Protein AF-A0A2H0YT69-F1 (afdb_monomer)

Sequence (125 aa):
MNKNMKILALVGGVIVIAVVIFFSTRTKTINTQNGEVTVSQGTNTVTVNTNAGSLRVGDNVSLPASFPGDVYVIDGDLKVALQLTENNGYSASIETTESIAAVKADYLSHLESDGWTVQSSLDLP

Radius of gyration: 16.85 Å; Cα contacts (8 Å, |Δi|>4): 157; chains: 1; bounding box: 38×44×40 Å

Secondary structure (DSSP, 8-state):
------------------------S--EEEEETTEEEEEEE-SSEEEEEETTEEEEEETT----TTS-TTS---SSEEEEEEEETTTTEEEEEEE-SS-HHHHHHHHHHHHHHTT----------

pLDDT: mean 70.94, std 23.05, range [22.16, 94.0]

Structure (mmCIF, N/CA/C/O backbone):
data_AF-A0A2H0YT69-F1
#
_entry.id   AF-A0A2H0YT69-F1
#
loop_
_atom_site.group_PDB
_atom_site.id
_atom_site.type_symbol
_atom_site.label_atom_id
_atom_site.label_alt_id
_atom_site.label_comp_id
_atom_site.label_asym_id
_atom_site.label_entity_id
_atom_site.label_seq_id
_atom_site.pdbx_PDB_ins_code
_atom_site.Cartn_x
_atom_site.Cartn_y
_atom_site.Cartn_z
_atom_site.occupancy
_atom_site.B_iso_or_equiv
_atom_site.auth_seq_id
_atom_site.auth_comp_id
_atom_site.auth_asym_id
_atom_site.auth_atom_id
_atom_site.pdbx_PDB_model_num
ATOM 1 N N . MET A 1 1 ? -5.274 -24.697 7.032 1.00 34.06 1 MET A N 1
ATOM 2 C CA . MET A 1 1 ? -4.085 -24.450 6.188 1.00 34.06 1 MET A CA 1
ATOM 3 C C . MET A 1 1 ? -3.507 -23.124 6.649 1.00 34.06 1 MET A C 1
ATOM 5 O O . MET A 1 1 ? -4.110 -22.100 6.372 1.00 34.06 1 MET A O 1
ATOM 9 N N . ASN A 1 2 ? -2.442 -23.145 7.453 1.00 26.45 2 ASN A N 1
ATOM 10 C CA . ASN A 1 2 ? -1.903 -21.934 8.080 1.00 26.45 2 ASN A CA 1
ATOM 11 C C . ASN A 1 2 ? -0.996 -21.212 7.079 1.00 26.45 2 ASN A C 1
ATOM 13 O O . ASN A 1 2 ? 0.061 -21.732 6.720 1.00 26.45 2 ASN A O 1
ATOM 17 N N . LYS A 1 3 ? -1.429 -20.044 6.596 1.00 36.50 3 LYS A N 1
ATOM 18 C CA . LYS A 1 3 ? -0.628 -19.172 5.732 1.00 36.50 3 LYS A CA 1
ATOM 19 C C . LYS A 1 3 ? 0.257 -18.296 6.624 1.00 36.50 3 LYS A C 1
ATOM 21 O O . LYS A 1 3 ? -0.205 -17.324 7.206 1.00 36.50 3 LYS A O 1
ATOM 26 N N . ASN A 1 4 ? 1.526 -18.667 6.764 1.00 29.84 4 ASN A N 1
ATOM 27 C CA . ASN A 1 4 ? 2.506 -17.890 7.523 1.00 29.84 4 ASN A CA 1
ATOM 28 C C . ASN A 1 4 ? 3.107 -16.805 6.616 1.00 29.84 4 ASN A C 1
ATOM 30 O O . ASN A 1 4 ? 4.050 -17.092 5.880 1.00 29.84 4 ASN A O 1
ATOM 34 N N . MET A 1 5 ? 2.589 -15.574 6.661 1.00 31.91 5 MET A N 1
ATOM 35 C CA . MET A 1 5 ? 3.208 -14.423 5.991 1.00 31.91 5 MET A CA 1
ATOM 36 C C . MET A 1 5 ? 3.760 -13.446 7.033 1.00 31.91 5 MET A C 1
ATOM 38 O O . MET A 1 5 ? 3.057 -13.044 7.956 1.00 31.91 5 MET A O 1
ATOM 42 N N . LYS A 1 6 ? 5.045 -13.093 6.910 1.00 25.92 6 LYS A N 1
ATOM 43 C CA . LYS A 1 6 ? 5.711 -12.095 7.756 1.00 25.92 6 LYS A CA 1
ATOM 44 C C . LYS A 1 6 ? 5.602 -10.737 7.064 1.00 25.92 6 LYS A C 1
ATOM 46 O O . LYS A 1 6 ? 6.312 -10.499 6.093 1.00 25.92 6 LYS A O 1
ATOM 51 N N . ILE A 1 7 ? 4.710 -9.874 7.542 1.00 26.48 7 ILE A N 1
ATOM 52 C CA . ILE A 1 7 ? 4.603 -8.484 7.083 1.00 26.48 7 ILE A CA 1
ATOM 53 C C . ILE A 1 7 ? 5.483 -7.631 7.998 1.00 26.48 7 ILE A C 1
ATOM 55 O O . ILE A 1 7 ? 5.251 -7.569 9.203 1.00 26.48 7 ILE A O 1
ATOM 59 N N . LEU A 1 8 ? 6.507 -6.994 7.429 1.00 24.72 8 LEU A N 1
ATOM 60 C CA . LEU A 1 8 ? 7.318 -5.990 8.112 1.00 24.72 8 LEU A CA 1
ATOM 61 C C . LEU A 1 8 ? 6.940 -4.622 7.536 1.00 24.72 8 LEU A C 1
ATOM 63 O O . LEU A 1 8 ? 7.475 -4.202 6.512 1.00 24.72 8 LEU A O 1
ATOM 67 N N . ALA A 1 9 ? 5.976 -3.952 8.167 1.00 26.64 9 ALA A N 1
ATOM 68 C CA . ALA A 1 9 ? 5.654 -2.565 7.860 1.00 26.64 9 ALA A CA 1
ATOM 69 C C . ALA A 1 9 ? 6.753 -1.671 8.453 1.00 26.64 9 ALA A C 1
ATOM 71 O O . ALA A 1 9 ? 6.813 -1.451 9.660 1.00 26.64 9 ALA A O 1
ATOM 72 N N . LEU A 1 10 ? 7.665 -1.204 7.602 1.00 26.55 10 LEU A N 1
ATOM 73 C CA . LEU A 1 10 ? 8.712 -0.256 7.972 1.00 26.55 10 LEU A CA 1
ATOM 74 C C . LEU A 1 10 ? 8.175 1.162 7.744 1.00 26.55 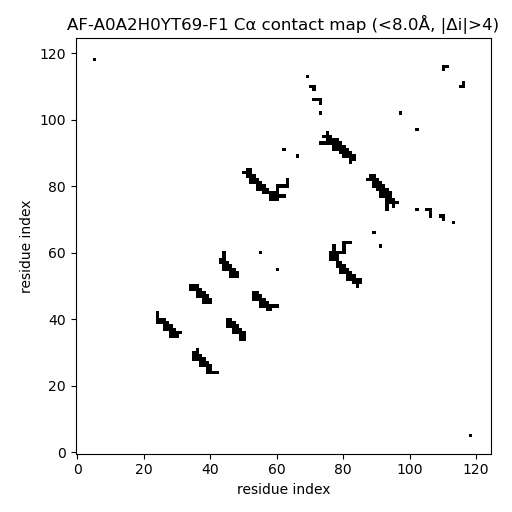10 LEU A C 1
ATOM 76 O O . LEU A 1 10 ? 8.314 1.734 6.665 1.00 26.55 10 LEU A O 1
ATOM 80 N N . VAL A 1 11 ? 7.525 1.720 8.765 1.00 34.38 11 VAL A N 1
ATOM 81 C CA . VAL A 1 11 ? 7.268 3.162 8.837 1.00 34.38 11 VAL A CA 1
ATOM 82 C C . VAL A 1 11 ? 8.539 3.798 9.395 1.00 34.38 11 VAL A C 1
ATOM 84 O O . VAL A 1 11 ? 8.815 3.703 10.584 1.00 34.38 11 VAL A O 1
ATOM 87 N N . GLY A 1 12 ? 9.347 4.400 8.523 1.00 27.67 12 GLY A N 1
ATOM 88 C CA . GLY A 1 12 ? 10.511 5.201 8.916 1.00 27.67 12 GLY A CA 1
ATOM 89 C C . GLY A 1 12 ? 11.867 4.593 8.548 1.00 27.67 12 GLY A C 1
ATOM 90 O O . GLY A 1 12 ? 12.265 3.547 9.047 1.00 27.67 12 GLY A O 1
ATOM 91 N N . GLY A 1 13 ? 12.599 5.307 7.689 1.00 26.17 13 GLY A N 1
ATOM 92 C CA . GLY A 1 13 ? 13.955 4.958 7.254 1.00 26.17 13 GLY A CA 1
ATOM 93 C C . GLY A 1 13 ? 14.204 5.353 5.803 1.00 26.17 13 GLY A C 1
ATOM 94 O O . GLY A 1 13 ? 14.467 4.506 4.957 1.00 26.17 13 GLY A O 1
ATOM 95 N N . VAL A 1 14 ? 14.037 6.638 5.488 1.00 28.50 14 VAL A N 1
ATOM 96 C CA . VAL A 1 14 ? 14.132 7.158 4.122 1.00 28.50 14 VAL A CA 1
ATOM 97 C C . VAL A 1 14 ? 15.577 7.062 3.620 1.00 28.50 14 VAL A C 1
ATOM 99 O O . VAL A 1 14 ? 16.441 7.799 4.087 1.00 28.50 14 VAL A O 1
ATOM 102 N N . ILE A 1 15 ? 15.849 6.218 2.622 1.00 27.95 15 ILE A N 1
ATOM 103 C CA . ILE A 1 15 ? 16.983 6.457 1.718 1.00 27.95 15 ILE A CA 1
ATOM 104 C C . ILE A 1 15 ? 16.442 7.324 0.583 1.00 27.95 15 ILE A C 1
ATOM 106 O O . ILE A 1 15 ? 15.888 6.832 -0.399 1.00 27.95 15 ILE A O 1
ATOM 110 N N . VAL A 1 16 ? 16.558 8.644 0.754 1.00 25.31 16 VAL A N 1
ATOM 111 C CA . VAL A 1 16 ? 16.297 9.613 -0.314 1.00 25.31 16 VAL A CA 1
ATOM 112 C C . VAL A 1 16 ? 17.445 9.489 -1.310 1.00 25.31 16 VAL A C 1
ATOM 114 O O . VAL A 1 16 ? 18.512 10.064 -1.105 1.00 25.31 16 VAL A O 1
ATOM 117 N N . ILE A 1 17 ? 17.249 8.769 -2.413 1.00 26.86 17 ILE A N 1
ATOM 118 C CA . ILE A 1 17 ? 18.073 9.020 -3.598 1.00 26.86 17 ILE A CA 1
ATOM 119 C C . ILE A 1 17 ? 17.502 10.288 -4.237 1.00 26.86 17 ILE A C 1
ATOM 121 O O . ILE A 1 17 ? 16.521 10.248 -4.977 1.00 26.86 17 ILE A O 1
ATOM 125 N N . ALA A 1 18 ? 18.082 11.437 -3.886 1.00 22.16 18 ALA A N 1
ATOM 126 C CA . ALA A 1 18 ? 17.711 12.733 -4.438 1.00 22.16 18 ALA A CA 1
ATOM 127 C C . ALA A 1 18 ? 18.166 12.816 -5.901 1.00 22.16 18 ALA A C 1
ATOM 129 O O . ALA A 1 18 ? 19.291 13.208 -6.202 1.00 22.16 18 ALA A O 1
ATOM 130 N N . VAL A 1 19 ? 17.286 12.441 -6.826 1.00 26.56 19 VAL A N 1
ATOM 131 C CA . VAL A 1 19 ? 17.460 12.713 -8.254 1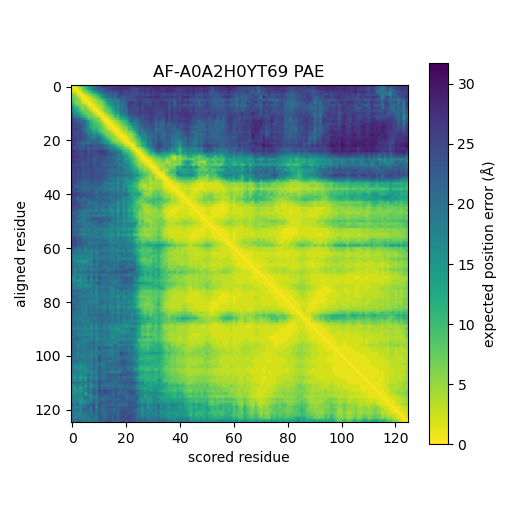.00 26.56 19 VAL A CA 1
ATOM 132 C C . VAL A 1 19 ? 16.681 13.987 -8.582 1.00 26.56 19 VAL A C 1
ATOM 134 O O . VAL A 1 19 ? 15.478 13.961 -8.826 1.00 26.56 19 VAL A O 1
ATOM 137 N N . VAL A 1 20 ? 17.375 15.127 -8.547 1.00 22.69 20 VAL A N 1
ATOM 138 C CA . VAL A 1 20 ? 16.840 16.426 -8.984 1.00 22.69 20 VAL A CA 1
ATOM 139 C C . VAL A 1 20 ? 16.819 16.437 -10.516 1.00 22.69 20 VAL A C 1
ATOM 141 O O . VAL A 1 20 ? 17.869 16.563 -11.144 1.00 22.69 20 VAL A O 1
ATOM 144 N N . ILE A 1 21 ? 15.645 16.285 -11.140 1.00 30.31 21 ILE A N 1
ATOM 145 C CA . ILE A 1 21 ? 15.487 16.400 -12.601 1.00 30.31 21 ILE A CA 1
ATOM 146 C C . ILE A 1 21 ? 14.482 17.504 -12.938 1.00 30.31 21 ILE A C 1
ATOM 148 O O . ILE A 1 21 ? 13.326 17.479 -12.530 1.00 30.31 21 ILE A O 1
ATOM 152 N N . PHE A 1 22 ? 14.967 18.465 -13.723 1.00 24.00 22 PHE A N 1
ATOM 153 C CA . PHE A 1 22 ? 14.252 19.623 -14.259 1.00 24.00 22 PHE A CA 1
ATOM 154 C C . PHE A 1 22 ? 13.234 19.207 -15.350 1.00 24.00 22 PHE A C 1
ATOM 156 O O . PHE A 1 22 ? 13.519 18.333 -16.175 1.00 24.00 22 PHE A O 1
ATOM 163 N N . PHE A 1 23 ? 12.048 19.828 -15.334 1.00 25.75 23 PHE A N 1
ATOM 164 C CA . PHE A 1 23 ? 10.792 19.378 -15.961 1.00 25.75 23 PHE A CA 1
ATOM 165 C C . PHE A 1 23 ? 10.734 19.429 -17.504 1.00 25.75 23 PHE A C 1
ATOM 167 O O . PHE A 1 23 ? 11.016 20.456 -18.115 1.00 25.75 23 PHE A O 1
ATOM 174 N N . SER A 1 24 ? 10.248 18.340 -18.122 1.00 31.30 24 SER A N 1
ATOM 175 C CA . SER A 1 24 ? 9.424 18.326 -19.350 1.00 31.30 24 SER A CA 1
ATOM 176 C C . SER A 1 24 ? 8.820 16.921 -19.505 1.00 31.30 24 SER A C 1
ATOM 178 O O . SER A 1 24 ? 9.544 15.949 -19.287 1.00 31.30 24 SER A O 1
ATOM 180 N N . THR A 1 25 ? 7.545 16.800 -19.891 1.00 36.47 25 THR A N 1
ATOM 181 C CA . THR A 1 25 ? 6.824 15.529 -20.108 1.00 36.47 25 THR A CA 1
ATOM 182 C C . THR A 1 25 ? 7.537 14.647 -21.138 1.00 36.47 25 THR A C 1
ATOM 184 O O . THR A 1 25 ? 7.342 14.774 -22.346 1.00 36.47 25 THR A O 1
ATOM 187 N N . ARG A 1 26 ? 8.431 13.771 -20.670 1.00 51.19 26 ARG A N 1
ATOM 188 C CA . ARG A 1 26 ? 9.201 12.838 -21.498 1.00 51.19 26 ARG A CA 1
ATOM 189 C C . ARG A 1 26 ? 9.468 11.567 -20.708 1.00 51.19 26 ARG A C 1
ATOM 191 O O . ARG A 1 26 ? 10.027 11.635 -19.614 1.00 51.19 26 ARG A O 1
ATOM 198 N N . THR A 1 27 ? 9.134 10.416 -21.284 1.00 53.81 27 THR A N 1
ATOM 199 C CA . THR A 1 27 ? 9.732 9.156 -20.843 1.00 53.81 27 THR A CA 1
ATOM 200 C C . THR A 1 27 ? 11.227 9.218 -21.147 1.00 53.81 27 THR A C 1
ATOM 202 O O . THR A 1 27 ? 11.624 9.517 -22.275 1.00 53.81 27 THR A O 1
ATOM 205 N N . LYS A 1 28 ? 12.066 9.009 -20.135 1.00 61.75 28 LYS A N 1
ATOM 206 C CA . LYS A 1 28 ? 13.522 8.964 -20.259 1.00 61.75 28 LYS A CA 1
ATOM 207 C C . LYS A 1 28 ? 14.005 7.585 -19.846 1.00 61.75 28 LYS A C 1
ATOM 209 O O . LYS A 1 28 ? 13.803 7.183 -18.704 1.00 61.75 28 LYS A O 1
ATOM 214 N N . THR A 1 29 ? 14.673 6.907 -20.767 1.00 59.31 29 THR A N 1
ATOM 215 C CA . THR A 1 29 ? 15.345 5.633 -20.512 1.00 59.31 29 THR A CA 1
ATOM 216 C C . THR A 1 29 ? 16.846 5.876 -20.412 1.00 59.31 29 THR A C 1
ATOM 218 O O . THR A 1 29 ? 17.437 6.521 -21.279 1.00 59.31 29 THR A O 1
ATOM 221 N N . ILE A 1 30 ? 17.459 5.398 -19.334 1.00 61.34 30 ILE A N 1
ATOM 222 C CA . ILE A 1 30 ? 18.892 5.486 -19.066 1.00 61.34 30 ILE A CA 1
ATOM 223 C C . ILE A 1 30 ? 19.427 4.059 -18.975 1.00 61.34 30 ILE A C 1
ATOM 225 O O . ILE A 1 30 ? 19.024 3.292 -18.102 1.00 61.34 30 ILE A O 1
ATOM 229 N N . ASN A 1 31 ? 20.366 3.722 -19.857 1.00 55.06 31 ASN A N 1
ATOM 230 C CA . ASN A 1 31 ? 21.109 2.470 -19.779 1.00 55.06 31 ASN A CA 1
ATOM 231 C C . ASN A 1 31 ? 22.304 2.667 -18.845 1.00 55.06 31 ASN A C 1
ATOM 233 O O . ASN A 1 31 ? 23.205 3.454 -19.136 1.00 55.06 31 ASN A O 1
ATOM 237 N N . THR A 1 32 ? 22.304 1.974 -17.712 1.00 60.56 32 THR A N 1
ATOM 238 C CA . THR A 1 32 ? 23.425 1.953 -16.766 1.00 60.56 32 THR A CA 1
ATOM 239 C C . THR A 1 32 ? 24.181 0.631 -16.891 1.00 60.56 32 THR A C 1
ATOM 241 O O . THR A 1 32 ? 23.650 -0.340 -17.429 1.00 60.56 32 THR A O 1
ATOM 244 N N . GLN A 1 33 ? 25.401 0.549 -16.349 1.00 55.94 33 GLN A N 1
ATOM 245 C CA . GLN A 1 33 ? 26.133 -0.728 -16.282 1.00 55.94 33 GLN A CA 1
ATOM 246 C C . GLN A 1 33 ? 25.360 -1.822 -15.516 1.00 55.94 33 GLN A C 1
ATOM 248 O O . GLN A 1 33 ? 25.614 -3.002 -15.727 1.00 55.94 33 GLN A O 1
ATOM 253 N N . ASN A 1 34 ? 24.384 -1.433 -14.685 1.00 60.31 34 ASN A N 1
ATOM 254 C CA . ASN A 1 34 ? 23.594 -2.325 -13.837 1.00 60.31 34 ASN A CA 1
ATOM 255 C C . ASN A 1 34 ? 22.154 -2.535 -14.344 1.00 60.31 34 ASN A C 1
ATOM 257 O O . ASN A 1 34 ? 21.334 -3.087 -13.612 1.00 60.31 34 ASN A O 1
ATOM 261 N N . GLY A 1 35 ? 21.837 -2.106 -15.572 1.00 66.38 35 GLY A N 1
ATOM 262 C CA . GLY A 1 35 ? 20.534 -2.317 -16.207 1.00 66.38 35 GLY A CA 1
ATOM 263 C C . GLY A 1 35 ? 19.849 -1.042 -16.699 1.00 66.38 35 GLY A C 1
ATOM 264 O O . GLY A 1 35 ? 20.409 0.059 -16.657 1.00 66.38 35 GLY A O 1
ATOM 265 N N . GLU A 1 36 ? 18.624 -1.221 -17.188 1.00 74.50 36 GLU A N 1
ATOM 266 C CA . GLU A 1 36 ? 17.783 -0.157 -17.731 1.00 74.50 36 GLU A CA 1
ATOM 267 C C . GLU A 1 36 ? 16.970 0.521 -16.621 1.00 74.50 36 GLU A C 1
ATOM 269 O O . GLU A 1 36 ? 16.306 -0.137 -15.817 1.00 74.50 36 GLU A O 1
ATOM 274 N N . VAL A 1 37 ? 17.012 1.852 -16.597 1.00 76.88 37 VAL A N 1
ATOM 275 C CA . VAL A 1 37 ? 16.143 2.686 -15.767 1.00 76.88 37 VAL A CA 1
ATOM 276 C C . VAL A 1 37 ? 15.226 3.476 -16.684 1.00 76.88 37 VAL A C 1
ATOM 278 O O . VAL A 1 37 ? 15.698 4.291 -17.474 1.00 76.88 37 VAL A O 1
ATOM 281 N N . THR A 1 38 ? 13.918 3.283 -16.550 1.00 73.88 38 THR A N 1
ATOM 282 C CA . THR A 1 38 ? 12.910 4.016 -17.320 1.00 73.88 38 THR A CA 1
ATOM 283 C C . THR A 1 38 ? 12.086 4.900 -16.394 1.00 73.88 38 THR A C 1
ATOM 285 O O . THR A 1 38 ? 11.384 4.421 -15.507 1.00 73.88 38 THR A O 1
ATOM 288 N N . VAL A 1 39 ? 12.149 6.210 -16.619 1.00 78.00 39 VAL A N 1
ATOM 289 C CA . VAL A 1 39 ? 11.383 7.227 -15.892 1.00 78.00 39 VAL A CA 1
ATOM 290 C C . VAL A 1 39 ? 10.289 7.757 -16.806 1.00 78.00 39 VAL A C 1
ATOM 292 O O . VAL A 1 39 ? 10.583 8.214 -17.904 1.00 78.00 39 VAL A O 1
ATOM 295 N N . SER A 1 40 ? 9.036 7.721 -16.368 1.00 76.94 40 SER A N 1
ATOM 296 C CA . SER A 1 40 ? 7.885 8.281 -17.083 1.00 76.94 40 SER A CA 1
ATOM 297 C C . SER A 1 40 ? 7.195 9.338 -16.230 1.00 76.94 40 SER A C 1
ATOM 299 O O . SER A 1 40 ? 6.904 9.101 -15.059 1.00 76.94 40 SER A O 1
ATOM 301 N N . GLN A 1 41 ? 6.921 10.497 -16.825 1.00 77.50 41 GLN A N 1
ATOM 302 C CA . GLN A 1 41 ? 6.223 11.604 -16.177 1.00 77.50 41 GLN A CA 1
ATOM 303 C C . GLN A 1 41 ? 4.853 11.808 -16.829 1.00 77.50 41 GLN A C 1
ATOM 305 O O . GLN A 1 41 ? 4.769 12.085 -18.025 1.00 77.50 41 GLN A O 1
ATOM 310 N N . GLY A 1 42 ? 3.800 11.681 -16.027 1.00 74.81 42 GLY A N 1
ATOM 311 C CA . GLY A 1 42 ? 2.451 12.151 -16.330 1.00 74.81 42 GLY A CA 1
ATOM 312 C C . GLY A 1 42 ? 2.198 13.527 -15.714 1.00 74.81 42 GLY A C 1
ATOM 313 O O . GLY A 1 42 ? 3.090 14.110 -15.099 1.00 74.81 42 GLY A O 1
ATOM 314 N N . THR A 1 43 ? 0.977 14.041 -15.863 1.00 78.25 43 THR A N 1
ATOM 315 C CA . THR A 1 43 ? 0.594 15.384 -15.393 1.00 78.25 43 THR A CA 1
ATOM 316 C C . THR A 1 43 ? 0.864 15.575 -13.898 1.00 78.25 43 THR A C 1
ATOM 318 O O . THR A 1 43 ? 1.525 16.539 -13.530 1.00 78.25 43 THR A O 1
ATOM 321 N N . ASN A 1 44 ? 0.446 14.611 -13.068 1.00 82.25 44 ASN A N 1
ATOM 322 C CA . ASN A 1 44 ? 0.615 14.644 -11.608 1.00 82.25 44 ASN A CA 1
ATOM 323 C C . ASN A 1 44 ? 1.264 13.363 -11.062 1.00 82.25 44 ASN A C 1
ATOM 325 O O . ASN A 1 44 ? 1.160 13.073 -9.876 1.00 82.25 44 ASN A O 1
ATOM 329 N N . THR A 1 45 ? 1.900 12.565 -11.922 1.00 81.56 45 THR A N 1
ATOM 330 C CA . THR A 1 45 ? 2.439 11.248 -11.558 1.00 81.56 45 THR A CA 1
ATOM 331 C C . THR A 1 45 ? 3.838 11.060 -12.114 1.00 81.56 45 THR A C 1
ATOM 333 O O . THR A 1 45 ? 4.096 11.360 -13.279 1.00 81.56 45 THR A O 1
ATOM 336 N N . VAL A 1 46 ? 4.724 10.465 -11.330 1.00 83.38 46 VAL A N 1
ATOM 337 C CA . VAL A 1 46 ? 6.044 10.011 -11.760 1.00 83.38 46 VAL A CA 1
ATOM 338 C C . VAL A 1 46 ? 6.124 8.508 -11.549 1.00 83.38 46 VAL A C 1
ATOM 340 O O . VAL A 1 46 ? 5.807 8.000 -10.478 1.00 83.38 46 VAL A O 1
ATOM 343 N N . THR A 1 47 ? 6.543 7.789 -12.584 1.00 84.81 47 THR A N 1
ATOM 344 C CA . THR A 1 47 ? 6.829 6.355 -12.528 1.00 84.81 47 THR A CA 1
ATOM 345 C C . THR A 1 47 ? 8.304 6.130 -12.816 1.00 84.81 47 THR A C 1
ATOM 347 O O . THR A 1 47 ? 8.820 6.622 -13.817 1.00 84.81 47 THR A O 1
ATOM 350 N N . VAL A 1 48 ? 8.976 5.361 -11.971 1.00 83.12 48 VAL A N 1
ATOM 351 C CA . VAL A 1 48 ? 10.358 4.921 -12.147 1.00 83.12 48 VAL A CA 1
ATOM 352 C C . VAL A 1 48 ? 10.359 3.402 -12.179 1.00 83.12 48 VAL A C 1
ATOM 354 O O . VAL A 1 48 ? 9.915 2.763 -11.232 1.00 83.12 48 VAL A O 1
ATOM 357 N N . ASN A 1 49 ? 10.863 2.823 -13.259 1.00 83.19 49 ASN A N 1
ATOM 358 C CA . ASN A 1 49 ? 11.058 1.388 -13.401 1.00 83.19 49 ASN A CA 1
ATOM 359 C C . ASN A 1 49 ? 12.551 1.092 -13.479 1.00 83.19 49 ASN A C 1
ATOM 361 O O . ASN A 1 49 ? 13.279 1.746 -14.226 1.00 83.19 49 ASN A O 1
ATOM 365 N N . THR A 1 50 ? 12.986 0.097 -12.723 1.00 82.81 50 THR A N 1
ATOM 366 C CA . THR A 1 50 ? 14.335 -0.461 -12.751 1.00 82.81 50 THR A CA 1
ATOM 367 C C . THR A 1 50 ? 14.234 -1.984 -12.779 1.00 82.81 50 THR A C 1
ATOM 369 O O . THR A 1 50 ? 13.160 -2.562 -12.611 1.00 82.81 50 THR A O 1
ATOM 372 N N . ASN A 1 51 ? 15.362 -2.664 -12.944 1.00 82.31 51 ASN A N 1
ATOM 373 C CA . ASN A 1 51 ? 15.452 -4.107 -12.719 1.00 82.31 51 ASN A CA 1
ATOM 374 C C . ASN A 1 51 ? 15.081 -4.522 -11.281 1.00 82.31 51 ASN A C 1
ATOM 376 O O . ASN A 1 51 ? 14.540 -5.607 -11.073 1.00 82.31 51 ASN A O 1
ATOM 380 N N . ALA A 1 52 ? 15.348 -3.662 -10.295 1.00 82.69 52 ALA A N 1
ATOM 381 C CA . ALA A 1 52 ? 15.070 -3.932 -8.888 1.00 82.69 52 ALA A CA 1
ATOM 382 C C . ALA A 1 52 ? 13.598 -3.713 -8.501 1.00 82.69 52 ALA A C 1
ATOM 384 O O . ALA A 1 52 ? 13.169 -4.208 -7.457 1.00 82.69 52 ALA A O 1
ATOM 385 N N . GLY A 1 53 ? 12.817 -2.989 -9.308 1.00 85.25 53 GLY A N 1
ATOM 386 C CA . GLY A 1 53 ? 11.423 -2.716 -8.984 1.00 85.25 53 GLY A CA 1
ATOM 387 C C . GLY A 1 53 ? 10.778 -1.569 -9.758 1.00 85.25 53 GLY A C 1
ATOM 388 O O . GLY A 1 53 ? 11.355 -0.982 -10.672 1.00 85.25 53 GLY A O 1
ATOM 389 N N . SER A 1 54 ? 9.555 -1.234 -9.358 1.00 87.62 54 SER A N 1
ATOM 390 C CA . SER A 1 54 ? 8.752 -0.148 -9.919 1.00 87.62 54 SER A CA 1
ATOM 391 C C . SER A 1 54 ? 8.255 0.759 -8.800 1.00 87.62 54 SER A C 1
ATOM 393 O O . SER A 1 54 ? 7.641 0.284 -7.850 1.00 87.62 54 SER A O 1
ATOM 395 N N . LEU A 1 55 ? 8.503 2.059 -8.916 1.00 86.81 55 LEU A N 1
ATOM 396 C CA . LEU A 1 55 ? 8.026 3.099 -8.011 1.00 86.81 55 LEU A CA 1
ATOM 397 C C . LEU A 1 55 ? 7.069 4.023 -8.764 1.00 86.81 55 LEU A C 1
ATOM 399 O O . LEU A 1 55 ? 7.411 4.541 -9.825 1.00 86.81 55 LEU A O 1
ATOM 403 N N . ARG A 1 56 ? 5.896 4.281 -8.194 1.00 89.50 56 ARG A N 1
ATOM 404 C CA . ARG A 1 56 ? 4.925 5.275 -8.660 1.00 89.50 56 ARG A CA 1
ATOM 405 C C . ARG A 1 56 ? 4.647 6.267 -7.539 1.00 89.50 56 ARG A C 1
ATOM 407 O O . ARG A 1 56 ? 4.381 5.844 -6.418 1.00 89.50 56 ARG A O 1
ATOM 414 N N . VAL A 1 57 ? 4.714 7.560 -7.841 1.00 87.00 57 VAL A N 1
ATOM 415 C CA . VAL A 1 57 ? 4.475 8.661 -6.894 1.00 87.00 57 VAL A CA 1
ATOM 416 C C . VAL A 1 57 ? 3.605 9.720 -7.556 1.00 87.00 57 VAL A C 1
ATOM 418 O O . VAL A 1 57 ? 3.859 10.070 -8.710 1.00 87.00 57 VAL A O 1
ATOM 421 N N . GLY A 1 58 ? 2.622 10.260 -6.842 1.00 86.50 58 GLY A N 1
ATOM 422 C CA . GLY A 1 58 ? 1.804 11.371 -7.323 1.00 86.50 58 GLY A CA 1
ATOM 423 C C . GLY A 1 58 ? 0.345 11.283 -6.902 1.00 86.50 58 GLY A C 1
ATOM 424 O O . GLY A 1 58 ? 0.003 10.543 -5.988 1.00 86.50 58 GLY A O 1
ATOM 425 N N . ASP A 1 59 ? -0.514 12.021 -7.596 1.00 85.25 59 ASP A N 1
ATOM 426 C CA . ASP A 1 59 ? -1.963 11.933 -7.401 1.00 85.25 59 ASP A CA 1
ATOM 427 C C . ASP A 1 59 ? -2.560 10.817 -8.263 1.00 85.25 59 ASP A C 1
ATOM 429 O O . ASP A 1 59 ? -2.149 10.633 -9.411 1.00 85.25 59 ASP A O 1
ATOM 433 N N . ASN A 1 60 ? -3.565 10.108 -7.740 1.00 76.94 60 ASN A N 1
ATOM 434 C CA . ASN A 1 60 ? -4.232 8.988 -8.420 1.00 76.94 60 ASN A CA 1
ATOM 435 C C . ASN A 1 60 ? -3.273 7.854 -8.822 1.00 76.94 60 ASN A C 1
ATOM 437 O O . ASN A 1 60 ? -3.373 7.294 -9.919 1.00 76.94 60 ASN A O 1
ATOM 441 N N . VAL A 1 61 ? -2.316 7.512 -7.954 1.00 88.94 61 VAL A N 1
ATOM 442 C CA . VAL A 1 61 ? -1.491 6.319 -8.167 1.00 88.94 61 VAL A CA 1
ATOM 443 C C . VAL A 1 61 ? -2.372 5.080 -8.012 1.00 88.94 61 VAL A C 1
ATOM 445 O O . VAL A 1 61 ? -3.264 5.036 -7.173 1.00 88.94 61 VAL A O 1
ATOM 448 N N . SER A 1 62 ? -2.118 4.051 -8.818 1.00 89.62 62 SER A N 1
ATOM 449 C CA . SER A 1 62 ? -2.737 2.736 -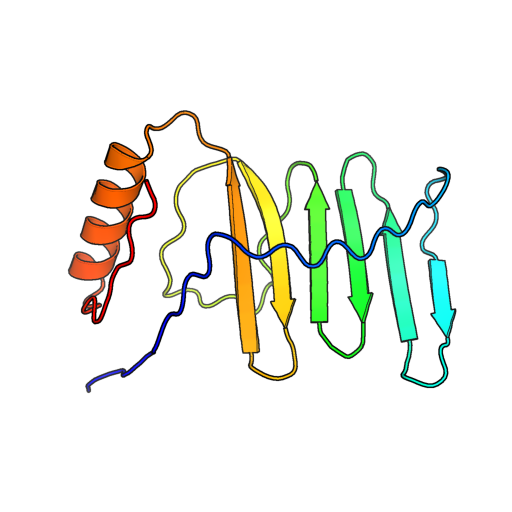8.662 1.00 89.62 62 SER A CA 1
ATOM 450 C C . SER A 1 62 ? -1.737 1.740 -8.084 1.00 89.62 62 SER A C 1
ATOM 452 O O . SER A 1 62 ? -0.536 1.800 -8.378 1.00 89.62 62 SER A O 1
ATOM 454 N N . LEU A 1 63 ? -2.239 0.769 -7.322 1.00 88.00 63 LEU A N 1
ATOM 455 C CA . LEU A 1 63 ? -1.445 -0.390 -6.93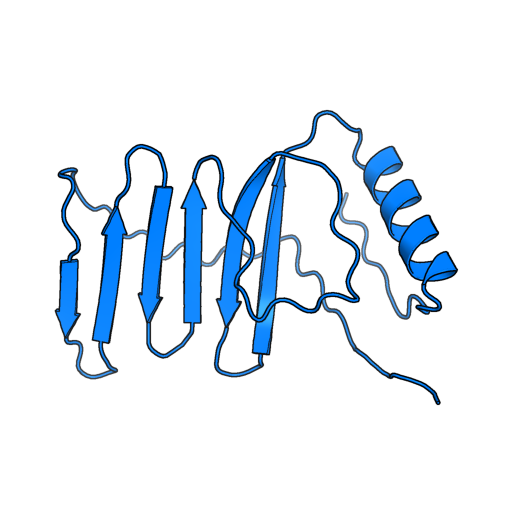0 1.00 88.00 63 LEU A CA 1
ATOM 456 C C . LEU A 1 63 ? -0.959 -1.151 -8.178 1.00 88.00 63 LEU A C 1
ATOM 458 O O . LEU A 1 63 ? -1.621 -1.131 -9.223 1.00 88.00 63 LEU A O 1
ATOM 462 N N . PRO A 1 64 ? 0.213 -1.805 -8.111 1.00 86.19 64 PRO A N 1
ATOM 463 C CA . PRO A 1 64 ? 0.671 -2.661 -9.195 1.00 86.19 64 PRO A CA 1
ATOM 464 C C . PRO A 1 64 ? -0.305 -3.828 -9.387 1.00 86.19 64 PRO A C 1
ATOM 466 O O . PRO A 1 64 ? -0.840 -4.360 -8.421 1.00 86.19 64 PRO A O 1
ATOM 469 N N . ALA A 1 65 ? -0.495 -4.277 -10.630 1.00 88.12 65 ALA A N 1
ATOM 470 C CA . ALA A 1 65 ? -1.436 -5.360 -10.947 1.00 88.12 65 ALA A CA 1
ATOM 471 C C . ALA A 1 65 ? -1.108 -6.698 -10.253 1.00 88.12 65 ALA A C 1
ATOM 473 O O . ALA A 1 65 ? -1.965 -7.567 -10.151 1.00 88.12 65 ALA A O 1
ATOM 474 N N . SER A 1 66 ? 0.134 -6.870 -9.796 1.00 85.50 66 SER A N 1
ATOM 475 C CA . SER A 1 66 ? 0.587 -8.045 -9.050 1.00 85.50 66 SER A CA 1
ATOM 476 C C . SER A 1 66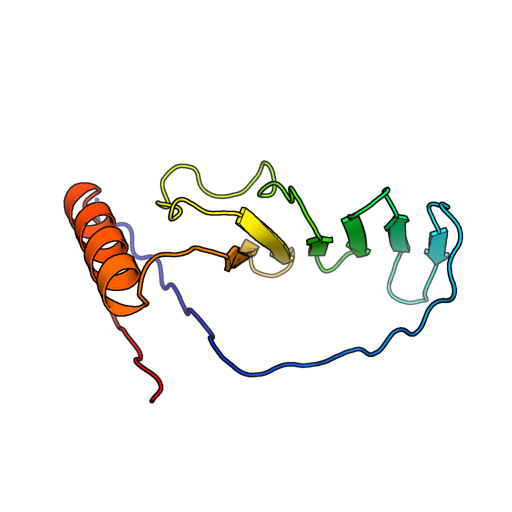 ? 0.402 -7.925 -7.533 1.00 85.50 66 SER A C 1
ATOM 478 O O . SER A 1 66 ? 0.807 -8.837 -6.812 1.00 85.50 66 SER A O 1
ATOM 480 N N . PHE A 1 67 ? -0.146 -6.810 -7.036 1.00 85.31 67 PHE A N 1
ATOM 481 C CA . PHE A 1 67 ? -0.426 -6.636 -5.614 1.00 85.31 67 PHE A CA 1
ATOM 482 C C . PHE A 1 67 ? -1.398 -7.730 -5.127 1.00 85.31 67 PHE A C 1
ATOM 484 O O . PHE A 1 67 ? -2.346 -8.051 -5.851 1.00 85.31 67 PHE A O 1
ATOM 491 N N . PRO A 1 68 ? -1.186 -8.325 -3.938 1.00 83.25 68 PRO A N 1
ATOM 492 C CA . PRO A 1 68 ? -2.050 -9.392 -3.441 1.00 83.25 68 PRO A CA 1
ATOM 493 C C . PRO A 1 68 ? -3.493 -8.912 -3.249 1.00 83.25 68 PRO A C 1
ATOM 495 O O . PRO A 1 68 ? -3.740 -7.939 -2.544 1.00 83.25 68 PRO A O 1
ATOM 498 N N . GLY A 1 69 ? -4.452 -9.606 -3.866 1.00 83.44 69 GLY A N 1
ATOM 499 C CA . GLY A 1 69 ? -5.875 -9.257 -3.765 1.00 83.44 69 GLY A CA 1
ATOM 500 C C . GLY A 1 69 ? -6.532 -9.644 -2.436 1.00 83.44 69 GLY A C 1
ATOM 501 O O . GLY A 1 69 ? -7.680 -9.288 -2.210 1.00 83.44 69 GLY A O 1
ATOM 502 N N . ASP A 1 70 ? -5.829 -10.389 -1.581 1.00 82.62 70 ASP A N 1
ATOM 503 C CA . ASP A 1 70 ? -6.265 -10.804 -0.244 1.00 82.62 70 ASP A CA 1
ATOM 504 C C . ASP A 1 70 ? -5.723 -9.904 0.879 1.00 82.62 70 ASP A C 1
ATOM 506 O O . ASP A 1 70 ? -5.933 -10.194 2.056 1.00 82.62 70 ASP A O 1
ATOM 510 N N . VAL A 1 71 ? -5.017 -8.825 0.527 1.00 86.88 71 VAL A N 1
ATOM 511 C CA . VAL A 1 71 ? -4.569 -7.798 1.469 1.00 86.88 71 VAL A CA 1
ATOM 512 C C . VAL A 1 71 ? -5.553 -6.639 1.415 1.00 86.88 71 VAL A C 1
ATOM 514 O O . VAL A 1 71 ? -5.677 -5.974 0.387 1.00 86.88 71 VAL A O 1
ATOM 517 N N . TYR A 1 72 ? -6.225 -6.384 2.537 1.00 85.38 72 TYR A N 1
ATOM 518 C CA . TYR A 1 72 ? -7.058 -5.198 2.696 1.00 85.38 72 TYR A CA 1
ATOM 519 C C . TYR A 1 72 ? -6.223 -3.922 2.515 1.00 85.38 72 TYR A C 1
ATOM 521 O O . TYR A 1 72 ? -5.066 -3.849 2.939 1.00 85.38 72 TYR A O 1
ATOM 529 N N . VAL A 1 73 ? -6.805 -2.913 1.872 1.00 90.19 73 VAL A N 1
ATOM 530 C CA . VAL A 1 73 ? -6.187 -1.610 1.623 1.00 90.19 73 VAL A CA 1
ATOM 531 C C . VAL A 1 73 ? -7.175 -0.560 2.099 1.00 90.19 73 VAL A C 1
ATOM 533 O O . VAL A 1 73 ? -8.322 -0.570 1.672 1.00 90.19 73 VAL A O 1
ATOM 536 N N . ILE A 1 74 ? -6.717 0.318 2.988 1.00 87.69 74 ILE A N 1
ATOM 537 C CA . ILE A 1 74 ? -7.540 1.382 3.566 1.00 87.69 74 ILE A CA 1
ATOM 538 C C . ILE A 1 74 ? -7.996 2.347 2.473 1.00 87.69 74 ILE A C 1
ATOM 540 O O . ILE A 1 74 ? -7.208 2.716 1.599 1.00 87.69 74 ILE A O 1
ATOM 544 N N . ASP A 1 75 ? -9.245 2.796 2.571 1.00 86.44 75 ASP A N 1
ATOM 545 C CA . ASP A 1 75 ? -9.783 3.829 1.695 1.00 86.44 75 ASP A CA 1
ATOM 546 C C . ASP A 1 75 ? -9.012 5.151 1.845 1.00 86.44 75 ASP A C 1
ATOM 548 O O . ASP A 1 75 ? -8.798 5.677 2.943 1.00 86.44 75 ASP A O 1
ATOM 552 N N . GLY A 1 76 ? -8.605 5.711 0.710 1.00 88.50 76 GLY A N 1
ATOM 553 C CA . GLY A 1 76 ? -7.904 6.985 0.648 1.00 88.50 76 GLY A CA 1
ATOM 554 C C . GLY A 1 76 ? -7.205 7.208 -0.686 1.00 88.50 76 GLY A C 1
ATOM 555 O O . GLY A 1 76 ? -7.264 6.388 -1.606 1.00 88.50 76 GLY A O 1
ATOM 556 N N . ASP A 1 77 ? -6.503 8.329 -0.772 1.00 89.00 77 ASP A N 1
ATOM 557 C CA . ASP A 1 77 ? -5.731 8.706 -1.943 1.00 89.00 77 ASP A CA 1
ATOM 558 C C . ASP A 1 77 ? -4.373 8.007 -1.906 1.00 89.00 77 ASP A C 1
ATOM 560 O O . ASP A 1 77 ? -3.477 8.365 -1.136 1.00 89.00 77 ASP A O 1
ATOM 564 N N . LEU A 1 78 ? -4.179 7.013 -2.770 1.00 88.94 78 LEU A N 1
ATOM 565 C CA . LEU A 1 78 ? -2.878 6.376 -2.923 1.00 88.94 78 LEU A CA 1
ATOM 566 C C . LEU A 1 78 ? -1.888 7.369 -3.553 1.00 88.94 78 LEU A C 1
ATOM 568 O O . LEU A 1 78 ? -2.017 7.747 -4.720 1.00 88.94 78 LEU A O 1
ATOM 572 N N . LYS A 1 79 ? -0.879 7.775 -2.773 1.00 88.62 79 LYS A N 1
ATOM 573 C CA . LYS A 1 79 ? 0.166 8.720 -3.199 1.00 88.62 79 LYS A CA 1
ATOM 574 C C . LYS A 1 79 ? 1.444 8.036 -3.657 1.00 88.62 79 LYS A C 1
ATOM 576 O O . LYS A 1 79 ? 2.193 8.592 -4.461 1.00 88.62 79 LYS A O 1
ATOM 581 N N . VAL A 1 80 ? 1.719 6.842 -3.130 1.00 86.50 80 VAL A N 1
ATOM 582 C CA . VAL A 1 80 ? 2.920 6.063 -3.457 1.00 86.50 80 VAL A CA 1
ATOM 583 C C . VAL A 1 80 ? 2.566 4.592 -3.600 1.00 86.50 80 VAL A C 1
ATOM 585 O O . VAL A 1 80 ? 1.896 4.035 -2.735 1.00 86.50 80 VAL A O 1
ATOM 588 N N . ALA A 1 81 ? 3.081 3.953 -4.648 1.00 88.25 81 ALA A N 1
ATOM 589 C CA . ALA A 1 81 ? 3.082 2.505 -4.804 1.00 88.25 81 ALA A CA 1
ATOM 590 C C . ALA A 1 81 ? 4.466 2.034 -5.265 1.00 88.25 81 ALA A C 1
ATOM 592 O O . ALA A 1 81 ? 4.962 2.447 -6.314 1.00 88.25 81 ALA A O 1
ATOM 593 N N . LEU A 1 82 ? 5.085 1.159 -4.483 1.00 86.88 82 LEU A N 1
ATOM 594 C CA . LEU A 1 82 ? 6.378 0.544 -4.747 1.00 86.88 82 LEU A CA 1
ATOM 595 C C . LEU A 1 82 ? 6.206 -0.971 -4.856 1.00 86.88 82 LEU A C 1
ATOM 597 O O . LEU A 1 82 ? 5.568 -1.603 -4.016 1.00 86.88 82 LEU A O 1
ATOM 601 N N . GLN A 1 83 ? 6.841 -1.546 -5.867 1.00 86.56 83 GLN A N 1
ATOM 602 C CA . GLN A 1 83 ? 7.033 -2.975 -6.047 1.00 86.56 83 GLN A CA 1
ATOM 603 C C . GLN A 1 83 ? 8.531 -3.257 -6.118 1.00 86.56 83 GLN A C 1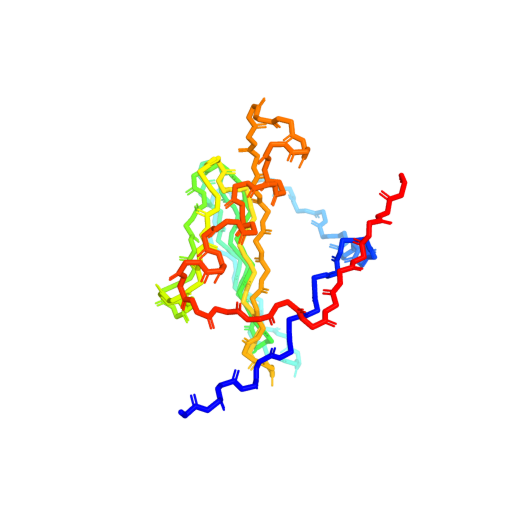
ATOM 605 O O . GLN A 1 83 ? 9.231 -2.639 -6.914 1.00 86.56 83 GLN A O 1
ATOM 610 N N . LEU A 1 84 ? 9.010 -4.208 -5.324 1.00 82.75 84 LEU A N 1
ATOM 611 C CA . LEU A 1 84 ? 10.385 -4.695 -5.325 1.00 82.75 84 LEU A CA 1
ATOM 612 C C . LEU A 1 84 ? 10.431 -6.091 -5.945 1.00 82.75 84 LEU A C 1
ATOM 614 O O . LEU A 1 84 ? 9.762 -7.007 -5.466 1.00 82.75 84 LEU A O 1
ATOM 618 N N . THR A 1 85 ? 11.255 -6.263 -6.975 1.00 82.38 85 THR A N 1
ATOM 619 C CA . THR A 1 85 ? 11.404 -7.530 -7.704 1.00 82.38 85 THR A CA 1
ATOM 620 C C . THR A 1 85 ? 12.106 -8.593 -6.859 1.00 82.38 85 THR A C 1
ATOM 622 O O . THR A 1 85 ? 11.679 -9.741 -6.844 1.00 82.38 85 THR A O 1
ATOM 625 N N . GLU A 1 86 ? 13.165 -8.221 -6.132 1.00 74.62 86 GLU A N 1
ATOM 626 C CA . GLU A 1 86 ? 14.066 -9.175 -5.460 1.00 74.62 86 GLU A CA 1
ATOM 627 C C . GLU A 1 86 ? 13.370 -10.028 -4.387 1.00 74.62 86 GLU A C 1
ATOM 629 O O . GLU A 1 86 ? 13.686 -11.202 -4.232 1.00 74.62 86 GLU A O 1
ATOM 634 N N . ASN A 1 87 ? 12.379 -9.462 -3.692 1.00 75.25 87 ASN A N 1
ATOM 635 C CA . ASN A 1 87 ? 11.685 -10.125 -2.583 1.00 75.25 87 ASN A CA 1
ATOM 636 C C . ASN A 1 87 ? 10.160 -10.173 -2.754 1.00 75.25 87 ASN A C 1
ATOM 638 O O . ASN A 1 87 ? 9.454 -10.456 -1.787 1.00 75.25 87 ASN A O 1
ATOM 642 N N . ASN A 1 88 ? 9.636 -9.858 -3.946 1.00 78.56 88 ASN A N 1
ATOM 643 C CA . ASN A 1 88 ? 8.199 -9.639 -4.176 1.00 78.56 88 ASN A CA 1
ATOM 644 C C . ASN A 1 88 ? 7.578 -8.687 -3.136 1.00 78.56 88 ASN A C 1
ATOM 646 O O . ASN A 1 88 ? 6.455 -8.886 -2.672 1.00 78.56 88 ASN A O 1
ATOM 650 N N . GLY A 1 89 ? 8.354 -7.685 -2.720 1.00 83.38 89 GLY A N 1
ATOM 651 C CA . GLY A 1 89 ? 7.957 -6.738 -1.689 1.00 83.38 89 GLY A CA 1
ATOM 652 C C . GLY A 1 89 ? 7.053 -5.662 -2.270 1.00 83.38 89 GLY A C 1
ATOM 653 O O . GLY A 1 89 ? 7.278 -5.197 -3.386 1.00 83.38 89 GLY A O 1
ATOM 654 N N . TYR A 1 90 ? 6.069 -5.226 -1.492 1.00 86.06 90 TYR A N 1
ATOM 655 C CA . TYR A 1 90 ? 5.200 -4.111 -1.848 1.00 86.06 90 TYR A CA 1
ATOM 656 C C . TYR A 1 90 ? 5.229 -3.065 -0.740 1.00 86.06 90 TYR A C 1
ATOM 658 O O . TYR A 1 90 ? 5.326 -3.402 0.439 1.00 86.06 90 TYR A O 1
ATOM 666 N N . SER A 1 91 ? 5.143 -1.796 -1.118 1.00 86.94 91 SER A N 1
ATOM 667 C CA . SER A 1 91 ? 4.927 -0.695 -0.183 1.00 86.94 91 SER A CA 1
ATOM 668 C C . SER A 1 91 ? 3.948 0.298 -0.794 1.00 86.94 91 SER A C 1
ATOM 670 O O . SER A 1 91 ? 3.998 0.575 -1.993 1.00 86.94 91 SER A O 1
ATOM 672 N N . ALA A 1 92 ? 3.036 0.799 0.028 1.00 86.94 92 ALA A N 1
ATOM 673 C CA . ALA A 1 92 ? 2.001 1.739 -0.361 1.00 86.94 92 ALA A CA 1
ATOM 674 C C . ALA A 1 92 ? 1.937 2.869 0.670 1.00 86.94 92 ALA A C 1
ATOM 676 O O . ALA A 1 92 ? 2.096 2.624 1.865 1.00 86.94 92 ALA A O 1
ATOM 677 N N . SER A 1 93 ? 1.703 4.095 0.204 1.00 89.75 93 SER A N 1
ATOM 678 C CA . SER A 1 93 ? 1.414 5.245 1.064 1.00 89.75 93 SER A CA 1
ATOM 679 C C . SER A 1 93 ? 0.072 5.831 0.670 1.00 89.75 93 SER A C 1
ATOM 681 O O . SER A 1 93 ? -0.121 6.191 -0.496 1.00 89.75 93 SER A O 1
ATOM 683 N N . ILE A 1 94 ? -0.832 5.910 1.640 1.00 88.94 94 ILE A N 1
ATOM 684 C CA . ILE A 1 94 ? -2.223 6.321 1.462 1.00 88.94 94 ILE A CA 1
ATOM 685 C C . ILE A 1 94 ? -2.438 7.579 2.293 1.00 88.94 94 ILE A C 1
ATOM 687 O O . ILE A 1 94 ? -2.107 7.613 3.478 1.00 88.94 94 ILE A O 1
ATOM 691 N N . GLU A 1 95 ? -2.967 8.615 1.659 1.00 89.75 95 GLU A N 1
ATOM 692 C CA . GLU A 1 95 ? -3.430 9.825 2.323 1.00 89.75 95 GLU A CA 1
ATOM 693 C C . GLU A 1 95 ? -4.929 9.696 2.601 1.00 89.75 95 GLU A C 1
ATOM 695 O O . GLU A 1 95 ? -5.710 9.346 1.719 1.00 89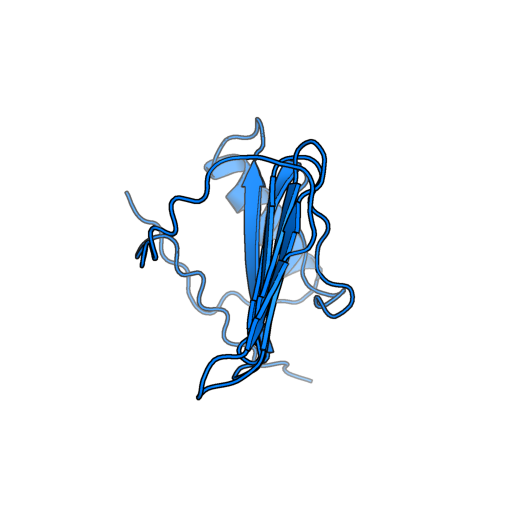.75 95 GLU A O 1
ATOM 700 N N . THR A 1 96 ? -5.339 9.955 3.839 1.00 89.06 96 THR A N 1
ATOM 701 C CA . THR A 1 96 ? -6.739 9.873 4.263 1.00 89.06 96 THR A CA 1
ATOM 702 C C . THR A 1 96 ? -7.042 10.961 5.286 1.00 89.06 96 THR A C 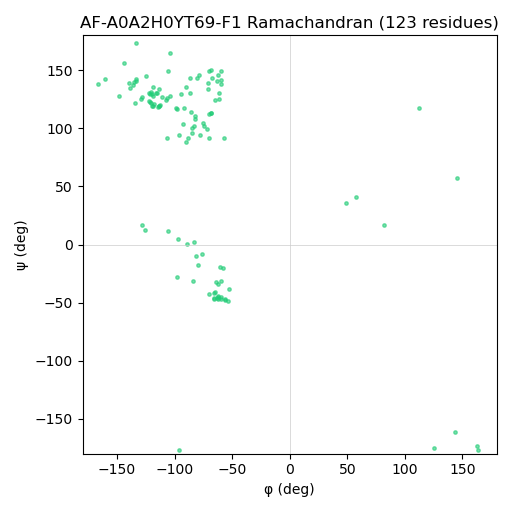1
ATOM 704 O O . THR A 1 96 ? -6.141 11.467 5.959 1.00 89.06 96 THR A O 1
ATOM 707 N N . THR A 1 97 ? -8.314 11.339 5.395 1.00 94.00 97 THR A N 1
ATOM 708 C CA . THR A 1 97 ? -8.803 12.278 6.414 1.00 94.00 97 THR A CA 1
ATOM 709 C C . THR A 1 97 ? -9.054 11.607 7.763 1.00 94.00 97 THR A C 1
ATOM 711 O O . THR A 1 97 ? -9.309 12.297 8.750 1.00 94.00 97 THR A O 1
ATOM 714 N N . GLU A 1 98 ? -9.007 10.275 7.812 1.00 90.12 98 GLU A N 1
ATOM 715 C CA . GLU A 1 98 ? -9.206 9.501 9.031 1.00 90.12 98 GLU A CA 1
ATOM 716 C C . GLU A 1 98 ? -8.040 9.649 10.014 1.00 90.12 98 GLU A C 1
ATOM 718 O O . GLU A 1 98 ? -6.874 9.811 9.646 1.00 90.12 98 GLU A O 1
ATOM 723 N N . SER A 1 99 ? -8.348 9.555 11.307 1.00 90.12 99 SER A N 1
ATOM 724 C CA . SER A 1 99 ? -7.303 9.533 12.335 1.00 90.12 99 SER A CA 1
ATOM 725 C C . SER A 1 99 ? -6.494 8.234 12.270 1.00 90.12 99 SER A C 1
ATOM 727 O O . SER A 1 99 ? -7.042 7.172 11.981 1.00 90.12 99 SER A O 1
ATOM 729 N N . ILE A 1 100 ? -5.211 8.280 12.649 1.00 86.56 100 ILE A N 1
ATOM 730 C CA . ILE A 1 100 ? -4.346 7.084 12.717 1.00 86.56 100 ILE A CA 1
ATOM 731 C C . ILE A 1 100 ? -4.993 5.969 13.560 1.00 86.56 100 ILE A C 1
ATOM 733 O O . ILE A 1 100 ? -4.918 4.796 13.202 1.00 86.56 100 ILE A O 1
ATOM 737 N N . ALA A 1 101 ? -5.665 6.327 14.660 1.00 87.06 101 ALA A N 1
ATOM 738 C CA . ALA A 1 101 ? -6.353 5.365 15.518 1.00 87.06 101 ALA A CA 1
ATOM 739 C C . ALA A 1 101 ? -7.543 4.688 14.812 1.00 87.06 101 ALA A C 1
ATOM 741 O O . ALA A 1 101 ? -7.708 3.476 14.943 1.00 87.06 101 ALA A O 1
ATOM 742 N N . ALA A 1 102 ? -8.336 5.450 14.052 1.00 87.62 102 ALA A N 1
ATOM 743 C CA . ALA A 1 102 ? -9.452 4.919 13.268 1.00 87.62 102 ALA A CA 1
ATOM 744 C C . ALA A 1 102 ? -8.955 4.001 12.143 1.00 87.62 102 ALA A C 1
ATOM 746 O O . ALA A 1 102 ? -9.417 2.869 12.038 1.00 87.62 102 ALA A O 1
ATOM 747 N N . VAL A 1 103 ? -7.938 4.439 11.391 1.00 90.50 103 VAL A N 1
ATOM 748 C CA . VAL A 1 103 ? -7.286 3.643 10.337 1.00 90.50 103 VAL A CA 1
ATOM 749 C C . VAL A 1 103 ? -6.758 2.322 10.891 1.00 90.50 103 VAL A C 1
ATOM 751 O O . VAL A 1 103 ? -6.987 1.263 10.314 1.00 90.50 103 VAL A O 1
ATOM 754 N N . LYS A 1 104 ? -6.071 2.362 12.038 1.00 87.75 104 LYS A N 1
ATOM 755 C CA . LYS A 1 104 ? -5.548 1.156 12.687 1.00 87.75 104 LYS A CA 1
ATOM 756 C C . LYS A 1 104 ? -6.669 0.202 13.095 1.00 87.75 104 LYS A C 1
ATOM 758 O O . LYS A 1 104 ? -6.548 -0.995 12.856 1.00 87.75 104 LYS A O 1
ATOM 763 N N . ALA A 1 105 ? -7.729 0.711 13.721 1.00 90.06 105 ALA A N 1
ATOM 764 C CA . ALA A 1 105 ? -8.854 -0.114 14.154 1.00 90.06 105 ALA A CA 1
ATOM 765 C C . ALA A 1 105 ? -9.560 -0.783 12.964 1.00 90.06 105 ALA A C 1
ATOM 767 O O . ALA A 1 105 ? -9.814 -1.986 13.006 1.00 90.06 105 ALA A O 1
ATOM 768 N N . ASP A 1 106 ? -9.809 -0.026 11.896 1.00 88.56 106 ASP A N 1
ATOM 769 C CA . ASP A 1 106 ? -10.437 -0.526 10.674 1.00 88.56 106 ASP A CA 1
ATOM 770 C C . ASP A 1 106 ? -9.583 -1.596 9.976 1.00 88.56 106 ASP A C 1
ATOM 772 O O . ASP A 1 106 ? -10.071 -2.682 9.654 1.00 88.56 106 ASP A O 1
ATOM 776 N N . TYR A 1 107 ? -8.278 -1.339 9.835 1.00 88.25 107 TYR A N 1
ATOM 777 C CA . TYR A 1 107 ? -7.338 -2.286 9.239 1.00 88.25 107 TYR A CA 1
ATOM 778 C C . TYR A 1 107 ? -7.285 -3.611 10.005 1.00 88.25 107 TYR A C 1
ATOM 780 O O . TYR A 1 107 ? -7.355 -4.685 9.410 1.00 88.25 107 TYR A O 1
ATOM 788 N N . LEU A 1 108 ? -7.181 -3.544 11.336 1.00 87.94 108 LEU A N 1
ATOM 789 C CA . LEU A 1 108 ? -7.121 -4.731 12.190 1.00 87.94 108 LEU A CA 1
ATOM 790 C C . LEU A 1 108 ? -8.425 -5.535 12.143 1.00 87.94 108 LEU A C 1
ATOM 792 O O . LEU A 1 108 ? -8.368 -6.760 12.059 1.00 87.94 108 LEU A O 1
ATOM 796 N N . SER A 1 109 ? -9.578 -4.861 12.135 1.00 90.62 109 SER A N 1
ATOM 797 C CA . SER A 1 109 ? -10.884 -5.517 12.016 1.00 90.62 109 SER A CA 1
ATOM 798 C C . SER A 1 109 ? -10.998 -6.319 10.716 1.00 90.62 109 SER A C 1
ATOM 800 O O . SER A 1 109 ? -11.442 -7.468 10.738 1.00 90.62 109 SER A O 1
ATOM 802 N N . HIS A 1 110 ? -10.570 -5.741 9.589 1.00 87.81 110 HIS A N 1
ATOM 803 C CA . HIS A 1 110 ? -10.592 -6.428 8.297 1.00 87.81 110 HIS A CA 1
ATOM 804 C C . HIS A 1 110 ? -9.637 -7.619 8.270 1.00 87.81 110 HIS A C 1
ATOM 806 O O . HIS A 1 110 ? -10.054 -8.717 7.905 1.00 87.81 110 HIS A O 1
ATOM 812 N N . LEU A 1 111 ? -8.401 -7.442 8.751 1.00 84.75 111 LEU A N 1
ATOM 813 C CA . LEU A 1 111 ? -7.435 -8.536 8.861 1.00 84.75 111 LEU A CA 1
ATOM 814 C C . LEU A 1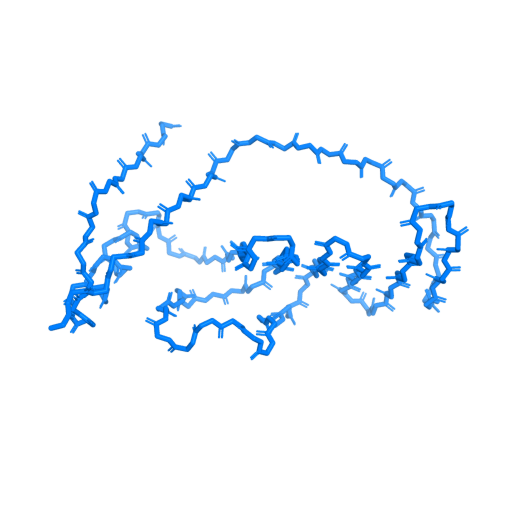 111 ? -8.007 -9.726 9.645 1.00 84.75 111 LEU A C 1
ATOM 816 O O . LEU A 1 111 ? -7.931 -10.860 9.173 1.00 84.75 111 LEU A O 1
ATOM 820 N N . GLU A 1 112 ? -8.602 -9.486 10.814 1.00 86.38 112 GLU A N 1
ATOM 821 C CA . GLU A 1 112 ? -9.218 -10.549 11.615 1.00 86.38 112 GLU A CA 1
ATOM 822 C C . GLU A 1 112 ? -10.383 -11.222 10.879 1.00 86.38 112 GLU A C 1
ATOM 824 O O . GLU A 1 112 ? -10.464 -12.453 10.853 1.00 86.38 112 GLU A O 1
ATOM 829 N N . SER A 1 113 ? -11.256 -10.436 10.239 1.00 89.25 113 SER A N 1
ATOM 830 C CA . SER A 1 113 ? -12.400 -10.960 9.481 1.00 89.25 113 SER A CA 1
ATOM 831 C C . SER A 1 113 ? -11.984 -11.808 8.274 1.00 89.25 113 SER A C 1
ATOM 833 O O . SER A 1 113 ? -12.625 -12.817 7.979 1.00 89.25 113 SER A O 1
ATOM 835 N N . ASP A 1 114 ? -10.852 -11.466 7.658 1.00 85.50 114 ASP A N 1
ATOM 836 C CA . ASP A 1 114 ? -10.244 -12.184 6.538 1.00 85.50 114 ASP A CA 1
ATOM 837 C C . ASP A 1 114 ? -9.397 -13.390 7.000 1.00 85.50 114 ASP A C 1
ATOM 839 O O . ASP A 1 114 ? -8.796 -14.104 6.191 1.00 85.50 114 ASP A O 1
ATOM 843 N N . GLY A 1 115 ? -9.355 -13.658 8.311 1.00 87.44 115 GLY A N 1
ATOM 844 C CA . GLY A 1 115 ? -8.678 -14.808 8.910 1.00 87.44 115 GLY A CA 1
ATOM 845 C C . GLY A 1 115 ? -7.171 -14.630 9.102 1.00 87.44 115 GLY A C 1
ATOM 846 O O . GLY A 1 115 ? -6.454 -15.617 9.304 1.00 87.44 115 GLY A O 1
ATOM 847 N N . TRP A 1 116 ? -6.668 -13.397 9.044 1.00 86.31 116 TRP A N 1
ATOM 848 C CA . TRP A 1 116 ? -5.274 -13.082 9.331 1.00 86.31 116 TRP A CA 1
ATOM 849 C C . TRP A 1 116 ? -5.020 -13.044 10.838 1.00 86.31 116 TRP A C 1
ATOM 851 O O . TRP A 1 116 ? -5.855 -12.634 11.638 1.00 86.31 116 TRP A O 1
ATOM 861 N N . THR A 1 117 ? -3.820 -13.461 11.244 1.00 83.56 117 THR A N 1
ATOM 862 C CA . THR A 1 117 ? -3.356 -13.352 12.632 1.00 83.56 117 THR A CA 1
ATOM 863 C C . THR A 1 117 ? -2.193 -12.378 12.700 1.00 83.56 117 THR A C 1
ATOM 865 O O . THR A 1 117 ? -1.136 -12.628 12.114 1.00 83.56 117 THR A O 1
ATOM 868 N N . VAL A 1 118 ? -2.355 -11.294 13.457 1.00 79.31 118 VAL A N 1
ATOM 869 C CA . VAL A 1 118 ? -1.289 -10.313 13.680 1.00 79.31 118 VAL A CA 1
ATOM 870 C C . VAL A 1 118 ? -0.203 -10.931 14.559 1.00 79.31 118 VAL A C 1
ATOM 872 O O . VAL A 1 118 ? -0.426 -11.231 15.726 1.00 79.31 118 VAL A O 1
ATOM 875 N N . GLN A 1 119 ? 0.984 -11.143 13.988 1.00 79.31 119 GLN A N 1
ATOM 876 C CA . GLN A 1 119 ? 2.131 -11.713 14.711 1.00 79.31 119 GLN A CA 1
ATOM 877 C C . GLN A 1 119 ? 2.922 -10.653 15.489 1.00 79.31 119 GLN A C 1
ATOM 879 O O . GLN A 1 119 ? 3.524 -10.951 16.517 1.00 79.31 119 GLN A O 1
ATOM 884 N N . SER A 1 120 ? 2.951 -9.420 14.984 1.00 74.31 120 SER A N 1
ATOM 885 C CA . SER A 1 120 ? 3.683 -8.301 15.574 1.00 74.31 120 SER A CA 1
ATOM 886 C C . SER A 1 120 ? 3.132 -6.976 15.060 1.00 74.31 120 SER A C 1
ATOM 888 O O . SER A 1 120 ? 2.843 -6.858 13.871 1.00 74.31 120 SER A O 1
ATOM 890 N N . SER A 1 121 ? 3.070 -5.970 15.928 1.00 74.81 121 SER A N 1
ATOM 891 C CA . SER A 1 121 ? 2.781 -4.580 15.571 1.00 74.81 121 SER A CA 1
ATOM 892 C C . SER A 1 121 ? 3.784 -3.659 16.258 1.00 74.81 121 SER A C 1
ATOM 894 O O . SER A 1 121 ? 4.127 -3.886 17.419 1.00 74.81 121 SER A O 1
ATOM 896 N N . LEU A 1 122 ? 4.231 -2.619 15.559 1.00 77.62 122 LEU A N 1
ATOM 897 C CA . LEU A 1 122 ? 5.081 -1.568 16.108 1.00 77.62 122 LEU A CA 1
ATOM 898 C C . LEU A 1 122 ? 4.343 -0.240 15.981 1.00 77.62 122 LEU A C 1
ATOM 900 O O . LEU A 1 122 ? 4.051 0.192 14.869 1.00 77.62 122 LEU A O 1
ATOM 904 N N . ASP A 1 123 ? 4.078 0.395 17.116 1.00 76.06 123 ASP A N 1
ATOM 905 C CA . ASP A 1 123 ? 3.576 1.762 17.169 1.00 76.06 123 ASP A CA 1
ATOM 906 C C . ASP A 1 123 ? 4.759 2.685 17.453 1.00 76.06 123 ASP A C 1
ATOM 908 O O . ASP A 1 123 ? 5.425 2.552 18.483 1.00 76.06 123 ASP A O 1
ATOM 912 N N . LEU A 1 124 ? 5.049 3.587 16.518 1.00 67.81 124 LEU A N 1
ATOM 913 C CA . LEU A 1 124 ? 6.032 4.642 16.735 1.00 67.81 124 LEU A CA 1
ATOM 914 C C . LEU A 1 124 ? 5.320 5.874 17.319 1.00 67.81 124 LEU A C 1
ATOM 916 O O . LEU A 1 124 ? 4.227 6.196 16.845 1.00 67.81 124 LEU A O 1
ATOM 920 N N . PRO A 1 125 ? 5.894 6.513 18.356 1.00 60.59 125 PRO A N 1
ATOM 921 C CA . PRO A 1 125 ? 5.338 7.718 18.966 1.00 60.59 125 PRO A CA 1
ATOM 922 C C . PRO A 1 125 ? 5.378 8.935 18.035 1.00 60.59 125 PRO A C 1
ATOM 924 O O . PRO A 1 125 ? 6.246 8.975 17.131 1.00 60.59 125 PRO A O 1
#

Organism: NCBI:txid2014245

Nearest PDB structures (foldseek):
  7l5m-assembly1_B  TM=4.450E-01  e=1.191E+00  Escherichia coli
  3u6o-assembly1_A  TM=3.196E-01  e=2.757E+00  Geobacillus stearothermophilus
  4g4q-assembly1_A  TM=3.184E-01  e=2.757E+00  Geobacillus stearothermophilus
  3gq3-assembly1_A  TM=3.046E-01  e=2.916E+00  Geobacillus stearothermophilus
  8pag-assembly1_A  TM=3.196E-01  e=4.562E+00  Norway rat pestivirus

Mean predicted aligned error: 11.42 Å

Solvent-accessible surface area (backbone atoms only — not comparable to full-atom values): 8158 Å² total; per-residue (Å²): 135,87,84,87,77,88,80,80,86,78,86,81,81,84,81,78,79,84,75,88,74,86,89,70,87,49,74,47,76,47,83,49,101,89,44,57,36,41,36,37,48,57,98,56,32,41,36,41,36,44,80,61,27,39,40,36,41,32,64,85,46,67,77,62,93,83,57,67,89,86,58,88,75,83,85,56,50,33,34,32,29,37,39,33,56,90,74,74,40,74,50,75,41,70,49,62,93,66,52,71,68,57,52,50,52,53,53,51,53,50,38,50,76,74,69,51,76,89,86,75,87,86,86,80,134

Foldseek 3Di:
DDDDDDDDPDPDDDPPPDDDDDDDQDFDWDQDPQGIWTWGDDPFKIWIDTPQWIKIAGWQDDEDPPPDPLQDDDDATWGIWIATPVPRDIDTDGDDPDDPVVSVVVRVVSCVVSVHDDPDDDDDD